Protein AF-A0A517NAU3-F1 (afdb_monomer)

Radius of gyration: 16.75 Å; Cα contacts (8 Å, |Δi|>4): 38; chains: 1; bounding box: 44×16×51 Å

Solvent-accessible surface area (backbone atoms only — not comparable to full-atom values): 4190 Å² total; per-residue (Å²): 138,88,84,85,76,55,71,66,61,52,52,51,54,53,50,51,53,53,51,36,55,51,40,19,52,53,43,9,47,55,51,16,54,74,48,96,48,52,92,49,72,48,72,66,29,40,62,64,16,41,64,56,22,48,53,56,47,52,53,51,54,51,51,57,53,53,57,62,56,66,69,68,81,118

Nearest PDB structures (foldseek):
  8ssg-assembly1_D-2  TM=6.595E-01  e=7.231E+00  Hydrogenobacter thermophilus TK-6
  6czq-assembly1_B  TM=4.751E-01  e=4.643E+00  Rattus norvegicus
  8q1y-assembly1_A  TM=4.248E-01  e=2.981E+00  Bos taurus

Mean predicted aligned error: 6.5 Å

Secondary structure (DSSP, 8-state):
-PPPPPHHHHHHHHHHHHHHHHHHHHHHHHHHHTSS-TT---HHHHHHHHHHHHHHHHHHHHHHHHHHHHTT--

Foldseek 3Di:
DDDDDDPVRVVVVVVLVVQLVVQLVVQLLVVCCVDPRNPDRDPVSSVVRNVVSVVVSVVVVVVVVVVVVVVVPD

Sequence (74 aa):
MKTNIEMRALKSLVSWKSLFAEEVTAEAKLLASQGAAPETVTLDDYQRAAPIAAATLLERIASETTASADSKDV

Organism: NCBI:txid1930273

Structure (mmCIF, N/CA/C/O backbone):
data_AF-A0A517NAU3-F1
#
_entry.id   AF-A0A517NAU3-F1
#
loop_
_atom_site.group_PDB
_atom_site.id
_atom_site.type_symbol
_atom_site.label_atom_id
_atom_site.label_alt_id
_atom_site.label_comp_id
_atom_site.label_asym_id
_atom_site.label_entity_id
_atom_site.label_seq_id
_atom_site.pdbx_PDB_ins_code
_atom_site.Cartn_x
_atom_site.Cartn_y
_atom_site.Cartn_z
_atom_site.occupancy
_atom_site.B_iso_or_equiv
_atom_site.auth_seq_id
_atom_site.auth_comp_id
_atom_site.auth_asym_id
_atom_site.auth_atom_id
_atom_site.pdbx_PDB_model_num
ATOM 1 N N . MET A 1 1 ? -4.486 0.382 -30.634 1.00 60.31 1 MET A N 1
ATOM 2 C CA . MET A 1 1 ? -3.009 0.281 -30.604 1.00 60.31 1 MET A CA 1
ATOM 3 C C . MET A 1 1 ? -2.628 -0.514 -29.356 1.00 60.31 1 MET A C 1
ATOM 5 O O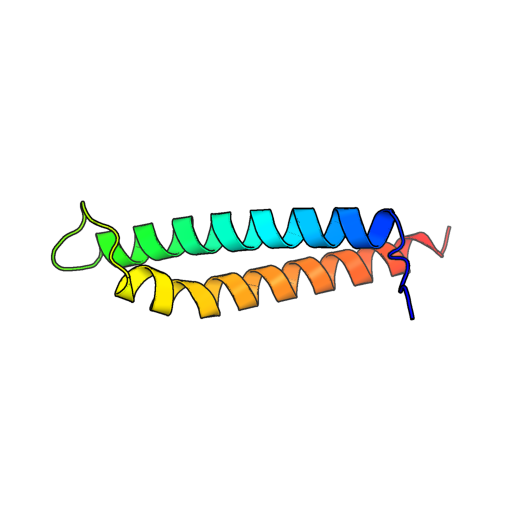 . MET A 1 1 ? -3.159 -0.194 -28.302 1.00 60.31 1 MET A O 1
ATOM 9 N N . LYS A 1 2 ? -1.838 -1.595 -29.463 1.00 75.56 2 LYS A N 1
ATOM 10 C CA . LYS A 1 2 ? -1.375 -2.372 -28.293 1.00 75.56 2 LYS A CA 1
ATOM 11 C C . LYS A 1 2 ? -0.022 -1.822 -27.846 1.00 75.56 2 LYS A C 1
ATOM 13 O O . LYS A 1 2 ? 0.912 -1.820 -28.641 1.00 75.56 2 LYS A O 1
ATOM 18 N N . THR A 1 3 ? 0.066 -1.366 -26.602 1.00 84.50 3 THR A N 1
ATOM 19 C CA . THR A 1 3 ? 1.325 -0.942 -25.980 1.00 84.50 3 THR A CA 1
ATOM 20 C C . THR A 1 3 ? 1.963 -2.148 -25.301 1.00 84.50 3 THR A C 1
ATOM 22 O O . THR A 1 3 ? 1.316 -2.804 -24.487 1.00 84.50 3 THR A O 1
ATOM 25 N N . ASN A 1 4 ? 3.216 -2.449 -25.637 1.00 91.31 4 ASN A N 1
ATOM 26 C CA . ASN A 1 4 ? 3.992 -3.474 -24.943 1.00 91.31 4 ASN A CA 1
ATOM 27 C C . ASN A 1 4 ? 4.727 -2.831 -23.764 1.00 91.31 4 ASN A C 1
ATOM 29 O O . ASN A 1 4 ? 5.294 -1.751 -23.908 1.00 91.31 4 AS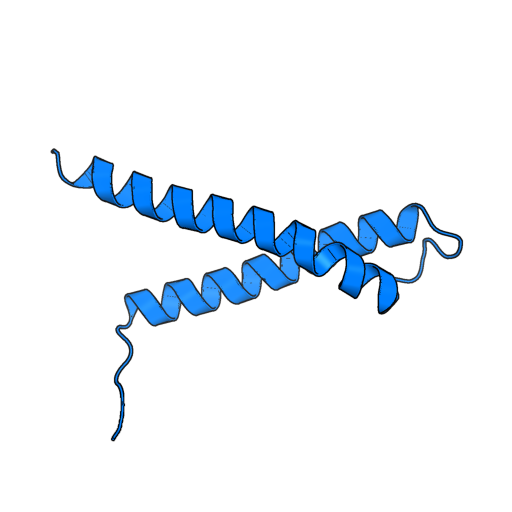N A O 1
ATOM 33 N N . ILE A 1 5 ? 4.715 -3.496 -22.610 1.00 91.12 5 ILE A N 1
ATOM 34 C CA . ILE A 1 5 ? 5.452 -3.069 -21.418 1.00 91.12 5 ILE A CA 1
ATOM 35 C C . ILE A 1 5 ? 6.714 -3.923 -21.329 1.00 91.12 5 ILE A C 1
ATOM 37 O O . ILE A 1 5 ? 6.640 -5.150 -21.405 1.00 91.12 5 ILE A O 1
ATOM 41 N N . GLU A 1 6 ? 7.870 -3.287 -21.164 1.00 96.38 6 GLU A N 1
ATOM 42 C CA . GLU A 1 6 ? 9.124 -4.002 -20.942 1.00 96.38 6 GLU A CA 1
ATOM 43 C C . GLU A 1 6 ? 9.053 -4.864 -19.675 1.00 96.38 6 GLU A C 1
ATOM 45 O O . GLU A 1 6 ? 8.499 -4.459 -18.651 1.00 96.38 6 GLU A O 1
ATOM 50 N N . MET A 1 7 ? 9.665 -6.050 -19.705 1.00 93.94 7 MET A N 1
ATOM 51 C CA . MET A 1 7 ? 9.590 -6.989 -18.581 1.00 93.94 7 MET A CA 1
ATOM 52 C C . MET A 1 7 ? 10.123 -6.393 -17.270 1.00 93.94 7 MET A C 1
ATOM 54 O O . MET A 1 7 ? 9.573 -6.673 -16.206 1.00 93.94 7 MET A O 1
ATOM 58 N N . ARG A 1 8 ? 11.174 -5.563 -17.329 1.00 92.25 8 ARG A N 1
ATOM 59 C CA . ARG A 1 8 ? 11.709 -4.876 -16.144 1.00 92.25 8 ARG A CA 1
ATOM 60 C C . ARG A 1 8 ? 10.695 -3.880 -15.578 1.00 92.25 8 ARG A C 1
ATOM 62 O O . ARG A 1 8 ? 10.428 -3.931 -14.384 1.00 92.25 8 ARG A O 1
ATOM 69 N N . ALA A 1 9 ? 10.083 -3.058 -16.430 1.00 93.06 9 ALA A N 1
ATOM 70 C CA . ALA A 1 9 ? 9.056 -2.102 -16.017 1.00 93.06 9 ALA A CA 1
ATOM 71 C C . ALA A 1 9 ? 7.852 -2.803 -15.368 1.00 93.06 9 ALA A C 1
ATOM 73 O O . ALA A 1 9 ? 7.356 -2.357 -14.335 1.00 93.06 9 ALA A O 1
ATOM 74 N N . LEU A 1 10 ? 7.424 -3.946 -15.918 1.00 95.06 10 LEU A N 1
ATOM 75 C CA . LEU A 1 10 ? 6.358 -4.751 -15.321 1.00 95.06 10 LEU A CA 1
ATOM 76 C C . LEU A 1 10 ? 6.741 -5.271 -13.927 1.00 95.06 10 LEU A C 1
ATOM 78 O O . LEU A 1 10 ? 5.934 -5.182 -13.004 1.00 95.06 10 LEU A O 1
ATOM 82 N N . LYS A 1 11 ? 7.963 -5.795 -13.762 1.00 94.31 11 LYS A N 1
ATOM 83 C CA . LYS A 1 11 ? 8.454 -6.293 -12.466 1.00 94.31 11 LYS A CA 1
ATOM 84 C C . LYS A 1 11 ? 8.513 -5.183 -11.416 1.00 94.31 11 LYS A C 1
ATOM 86 O O . LYS A 1 11 ? 8.018 -5.390 -10.311 1.00 94.31 11 LYS A O 1
ATOM 91 N N . SER A 1 12 ? 9.045 -4.013 -11.770 1.00 94.50 12 SER A N 1
ATOM 92 C CA . SER A 1 12 ? 9.073 -2.851 -10.874 1.00 94.50 12 SER A CA 1
ATOM 93 C C . SER A 1 12 ? 7.661 -2.417 -10.481 1.00 94.50 12 SER A C 1
ATOM 95 O O . SER A 1 12 ? 7.381 -2.280 -9.298 1.00 94.50 12 SER A O 1
ATOM 97 N N . LEU A 1 13 ? 6.729 -2.318 -11.437 1.00 94.94 13 LEU A N 1
ATOM 98 C CA . LEU A 1 13 ? 5.345 -1.938 -11.142 1.00 94.94 13 LEU A CA 1
ATOM 99 C C . LEU A 1 13 ? 4.642 -2.922 -10.193 1.00 94.94 13 LEU A C 1
ATOM 101 O O . LEU A 1 13 ? 3.883 -2.497 -9.325 1.00 94.94 13 LEU A O 1
ATOM 105 N N . VAL A 1 14 ? 4.861 -4.230 -10.358 1.00 95.94 14 VAL A N 1
ATOM 106 C CA . VAL A 1 14 ? 4.319 -5.243 -9.435 1.00 95.94 14 VAL A CA 1
ATOM 107 C C . VAL A 1 14 ? 4.923 -5.074 -8.042 1.00 95.94 14 VAL A C 1
ATOM 109 O O . VAL A 1 14 ? 4.174 -5.026 -7.071 1.00 95.94 14 VAL A O 1
ATOM 112 N N . SER A 1 15 ? 6.246 -4.911 -7.956 1.00 94.19 15 SER A N 1
ATOM 113 C CA . SER A 1 15 ? 6.952 -4.676 -6.691 1.00 94.19 15 SER A CA 1
ATOM 114 C C . SER A 1 15 ? 6.413 -3.443 -5.960 1.00 94.19 15 SER A C 1
ATOM 116 O O . SER A 1 15 ? 6.035 -3.520 -4.794 1.00 94.19 15 SER A O 1
ATOM 118 N N . TRP A 1 16 ? 6.276 -2.317 -6.665 1.00 95.50 16 TRP A N 1
ATOM 119 C CA . TRP A 1 16 ? 5.781 -1.063 -6.098 1.00 95.50 16 TRP A CA 1
ATOM 120 C C . TRP A 1 16 ? 4.336 -1.161 -5.602 1.00 95.50 16 TRP A C 1
ATOM 122 O O . TRP A 1 16 ? 4.011 -0.591 -4.565 1.00 95.50 16 TRP A O 1
ATOM 132 N N . LYS A 1 17 ? 3.469 -1.910 -6.299 1.00 96.12 17 LYS A N 1
ATOM 133 C CA . LYS A 1 17 ? 2.092 -2.161 -5.839 1.00 96.12 17 LYS A CA 1
ATOM 134 C C . LYS A 1 17 ? 2.059 -2.949 -4.534 1.00 96.12 17 LYS A C 1
ATOM 136 O O . LYS A 1 17 ? 1.296 -2.586 -3.642 1.00 96.12 17 LYS A O 1
ATOM 141 N N . SER A 1 18 ? 2.862 -4.009 -4.436 1.00 95.25 18 SER A N 1
ATOM 142 C CA . SER A 1 18 ? 2.965 -4.812 -3.215 1.00 95.25 18 SER A CA 1
ATOM 143 C C . SER A 1 18 ? 3.493 -3.974 -2.058 1.00 95.25 18 SER A C 1
ATOM 145 O O . SER A 1 18 ? 2.847 -3.911 -1.017 1.00 95.25 18 SER A O 1
ATOM 147 N N . LEU A 1 19 ? 4.590 -3.249 -2.280 1.00 94.00 19 LEU A N 1
ATOM 148 C CA . LEU A 1 19 ? 5.189 -2.400 -1.259 1.00 94.00 19 LEU A CA 1
A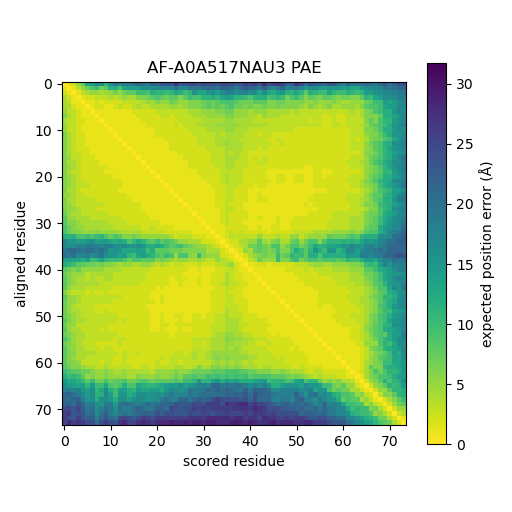TOM 149 C C . LEU A 1 19 ? 4.213 -1.331 -0.758 1.00 94.00 19 LEU A C 1
ATOM 151 O O . LEU A 1 19 ? 4.050 -1.158 0.443 1.00 94.00 19 LEU A O 1
ATOM 155 N N . PHE A 1 20 ? 3.529 -0.634 -1.668 1.00 97.19 20 PHE A N 1
ATOM 156 C CA . PHE A 1 20 ? 2.538 0.363 -1.275 1.00 97.19 20 PHE A CA 1
ATOM 157 C C . PHE A 1 20 ? 1.436 -0.248 -0.405 1.00 97.19 20 PHE A C 1
ATOM 159 O O . PHE A 1 20 ? 1.096 0.312 0.630 1.00 97.19 20 PHE A O 1
ATOM 166 N N . ALA A 1 21 ? 0.894 -1.407 -0.790 1.00 97.44 21 ALA A N 1
ATOM 167 C CA . ALA A 1 21 ? -0.154 -2.070 -0.019 1.00 97.44 21 ALA A CA 1
ATOM 168 C C . ALA A 1 21 ? 0.322 -2.512 1.378 1.00 97.44 21 ALA A C 1
ATOM 170 O O . ALA A 1 21 ? -0.434 -2.409 2.349 1.00 97.44 21 ALA A O 1
ATOM 171 N N . GLU A 1 22 ? 1.565 -2.988 1.482 1.00 96.62 22 GLU A N 1
ATOM 172 C CA . GLU A 1 22 ? 2.196 -3.365 2.748 1.00 96.62 22 GLU A CA 1
ATOM 173 C C . GLU A 1 22 ? 2.347 -2.154 3.675 1.00 96.62 22 GLU A C 1
ATOM 175 O O . GLU A 1 22 ? 1.870 -2.206 4.810 1.00 96.62 22 GLU A O 1
ATOM 180 N N . GLU A 1 23 ? 2.900 -1.044 3.179 1.00 97.00 23 GLU A N 1
ATOM 181 C CA . GLU A 1 23 ? 3.108 0.158 3.998 1.00 97.00 23 GLU A CA 1
ATOM 182 C C . GLU A 1 23 ? 1.792 0.839 4.377 1.00 97.00 23 GLU A C 1
ATOM 184 O O . GLU A 1 23 ? 1.608 1.238 5.525 1.00 97.00 23 GLU A O 1
ATOM 189 N N . VAL A 1 24 ? 0.816 0.883 3.463 1.00 98.31 24 VAL A N 1
ATOM 190 C CA . VAL A 1 24 ? -0.542 1.346 3.784 1.00 98.31 24 VAL A CA 1
ATOM 191 C C . VAL A 1 24 ? -1.140 0.525 4.925 1.00 98.31 24 VAL A C 1
ATOM 193 O O . VAL A 1 24 ? -1.779 1.075 5.818 1.00 98.31 24 VAL A O 1
ATOM 196 N N . THR A 1 25 ? -0.929 -0.791 4.921 1.00 97.69 25 THR A N 1
ATOM 197 C CA . THR A 1 25 ? -1.443 -1.671 5.974 1.00 97.69 25 THR A CA 1
ATOM 198 C C . THR A 1 25 ? -0.710 -1.472 7.297 1.00 97.69 25 THR A C 1
ATOM 200 O O . THR A 1 25 ? -1.353 -1.493 8.347 1.00 97.69 25 THR A O 1
ATOM 203 N N . ALA A 1 26 ? 0.612 -1.302 7.273 1.00 96.56 26 ALA A N 1
ATOM 204 C CA . ALA A 1 26 ? 1.403 -1.048 8.472 1.00 96.56 26 ALA A CA 1
ATOM 205 C C . ALA A 1 26 ? 0.998 0.278 9.132 1.00 96.56 26 ALA A C 1
ATOM 207 O O . ALA A 1 26 ? 0.687 0.305 10.324 1.00 96.56 26 ALA A O 1
ATOM 208 N N . GLU A 1 27 ? 0.899 1.344 8.340 1.00 97.38 27 GLU A N 1
ATOM 209 C CA . GLU A 1 27 ? 0.552 2.674 8.831 1.00 97.38 27 GLU A CA 1
ATOM 210 C C . GLU A 1 27 ? -0.911 2.746 9.294 1.00 97.38 27 GLU A C 1
ATOM 212 O O . GLU A 1 27 ? -1.203 3.307 10.348 1.00 97.38 27 GLU A O 1
ATOM 217 N N . ALA A 1 28 ? -1.843 2.094 8.589 1.00 97.00 28 ALA A N 1
ATOM 218 C CA . ALA A 1 28 ? -3.242 2.039 9.017 1.00 97.00 28 ALA A CA 1
ATOM 219 C C . ALA A 1 28 ? -3.410 1.297 10.355 1.00 97.00 28 ALA A C 1
ATOM 221 O O . ALA A 1 28 ? -4.206 1.708 11.196 1.00 97.00 28 ALA A O 1
ATOM 222 N N . LYS A 1 29 ? -2.629 0.234 10.596 1.00 96.56 29 LYS A N 1
ATOM 223 C CA . LYS A 1 29 ? -2.600 -0.450 11.902 1.00 96.56 29 LYS A CA 1
ATOM 224 C C . LYS A 1 29 ? -2.053 0.451 13.004 1.00 96.56 29 LYS A C 1
ATOM 226 O O . LYS A 1 29 ? -2.586 0.443 14.113 1.00 96.56 29 LYS A O 1
ATOM 231 N N . LEU A 1 30 ? -1.012 1.226 12.706 1.00 95.69 30 LEU A N 1
ATOM 232 C CA . LEU A 1 30 ? -0.452 2.187 13.650 1.00 95.69 30 LEU A CA 1
ATOM 233 C C . LEU A 1 30 ? -1.486 3.262 14.017 1.00 95.69 30 LEU A C 1
ATOM 235 O O . LEU A 1 30 ? -1.713 3.500 15.202 1.00 95.69 30 LEU A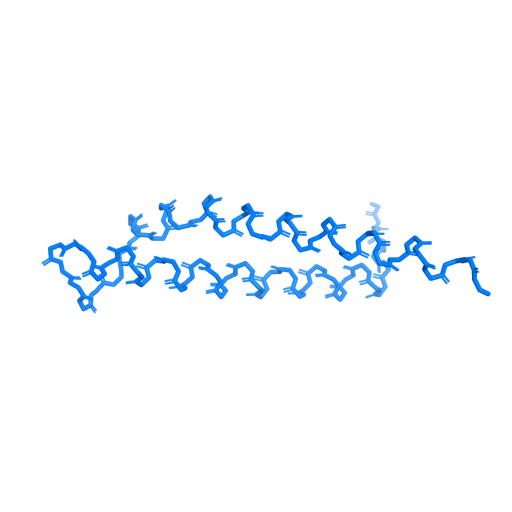 O 1
ATOM 239 N N . LEU A 1 31 ? -2.162 3.847 13.027 1.00 94.69 31 LEU A N 1
ATOM 240 C CA . LEU A 1 31 ? -3.221 4.838 13.238 1.00 94.69 31 LEU A CA 1
ATOM 241 C C . LEU A 1 31 ? -4.401 4.272 14.038 1.00 94.69 31 LEU A C 1
ATOM 243 O O . LEU A 1 31 ? -4.823 4.893 15.015 1.00 94.69 31 LEU A O 1
ATOM 247 N N . ALA A 1 32 ? -4.867 3.068 13.694 1.00 95.38 32 ALA A N 1
ATOM 248 C CA . ALA A 1 32 ? -5.949 2.402 14.412 1.00 95.38 32 ALA A CA 1
ATOM 249 C C . ALA A 1 32 ? -5.589 2.196 15.893 1.00 95.38 32 ALA A C 1
ATOM 251 O O . ALA A 1 32 ? -6.393 2.508 16.773 1.00 95.38 32 ALA A O 1
ATOM 252 N N . SER A 1 33 ? -4.352 1.763 16.183 1.00 94.62 33 SER A N 1
ATOM 253 C CA . SER A 1 33 ? -3.867 1.521 17.554 1.00 94.62 33 SER A CA 1
ATOM 254 C C . SER A 1 33 ? -3.865 2.764 18.458 1.00 94.62 33 SER A C 1
ATOM 256 O O . SER A 1 33 ? -3.874 2.637 19.681 1.00 94.62 33 SER A O 1
ATOM 258 N N . GLN A 1 34 ? -3.880 3.962 17.868 1.00 91.38 34 GLN A N 1
ATOM 259 C CA . GLN A 1 34 ? -3.924 5.249 18.570 1.00 91.38 34 GLN A CA 1
ATOM 260 C C . GLN A 1 34 ? -5.357 5.785 18.742 1.00 91.38 34 GLN A C 1
ATOM 262 O O . GLN A 1 34 ? -5.565 6.788 19.426 1.00 91.38 34 GLN A O 1
ATOM 267 N N . GLY A 1 35 ? -6.336 5.157 18.088 1.00 84.12 35 GLY A N 1
ATOM 268 C CA . GLY A 1 35 ? -7.731 5.573 18.068 1.00 84.12 35 GLY A CA 1
ATOM 269 C C . GLY A 1 35 ? -8.592 4.935 19.160 1.00 84.12 35 GLY A C 1
ATOM 270 O O . GLY A 1 35 ? -8.124 4.266 20.078 1.00 84.12 35 GLY A O 1
ATOM 271 N N . ALA A 1 36 ? -9.905 5.134 19.037 1.00 76.25 36 ALA A N 1
ATOM 272 C CA . ALA A 1 36 ? -10.891 4.622 19.989 1.00 76.25 36 ALA A CA 1
ATOM 273 C C . ALA A 1 36 ? -11.156 3.105 19.865 1.00 76.25 36 ALA A C 1
ATOM 275 O O . ALA A 1 36 ? -11.724 2.514 20.781 1.00 76.25 36 ALA A O 1
ATOM 276 N N . ALA A 1 37 ? -10.767 2.480 18.747 1.00 80.69 37 ALA A N 1
ATOM 277 C CA . ALA A 1 37 ? -10.980 1.059 18.462 1.00 80.69 37 ALA A CA 1
ATOM 278 C C . ALA A 1 37 ? -9.676 0.394 17.967 1.00 80.69 37 ALA A C 1
ATOM 280 O O . ALA A 1 37 ? -9.567 0.054 16.790 1.00 80.69 37 ALA A O 1
ATOM 281 N N . PRO A 1 38 ? -8.685 0.184 18.853 1.00 82.88 38 PRO A N 1
ATOM 282 C CA . PRO A 1 38 ? -7.329 -0.237 18.476 1.00 82.88 38 PRO A CA 1
ATOM 283 C C . PRO A 1 38 ? -7.235 -1.628 17.829 1.00 82.88 38 PRO A C 1
ATOM 285 O O . PRO A 1 38 ? -6.232 -1.955 17.203 1.00 82.88 38 PRO A O 1
ATOM 288 N N . GLU A 1 39 ? -8.286 -2.437 17.951 1.00 90.25 39 GLU A N 1
ATOM 289 C CA . GLU A 1 39 ? -8.391 -3.790 17.391 1.00 90.25 39 GLU A CA 1
ATOM 290 C C . GLU A 1 39 ? -8.926 -3.799 15.944 1.00 90.25 39 GLU A C 1
ATOM 292 O O . GLU A 1 39 ? -8.944 -4.840 15.290 1.00 90.25 39 GLU A O 1
ATOM 297 N N . THR A 1 40 ? -9.434 -2.669 15.438 1.00 94.56 40 THR A N 1
ATOM 298 C CA . THR A 1 40 ? -10.121 -2.600 14.140 1.00 94.56 40 THR A CA 1
ATOM 299 C C . THR A 1 40 ? -9.510 -1.523 13.260 1.00 94.56 40 THR A C 1
ATOM 301 O O . THR A 1 40 ? -9.629 -0.339 13.548 1.00 94.56 40 THR A O 1
ATOM 304 N N . VAL A 1 41 ? -8.917 -1.938 12.140 1.00 96.44 41 VAL A N 1
ATOM 305 C CA . VAL A 1 41 ? -8.490 -1.012 11.085 1.00 96.44 41 VAL A CA 1
ATOM 306 C C . VAL A 1 41 ? -9.708 -0.613 10.261 1.00 96.44 41 VAL A C 1
ATOM 308 O O . VAL A 1 41 ? -10.385 -1.465 9.680 1.00 96.44 41 VAL A O 1
ATOM 311 N N . THR A 1 42 ? -9.996 0.681 10.215 1.00 95.94 42 THR A N 1
ATOM 312 C CA . THR A 1 42 ? -11.137 1.236 9.487 1.00 95.94 42 THR A CA 1
ATOM 313 C C . THR A 1 42 ? -10.736 1.746 8.103 1.00 95.94 42 THR A C 1
ATOM 315 O O . THR A 1 42 ? -9.559 1.855 7.757 1.00 95.94 42 THR A O 1
ATOM 318 N N . LEU A 1 43 ? -11.734 2.092 7.285 1.00 96.06 43 LEU A N 1
ATOM 319 C CA . LEU A 1 43 ? -11.484 2.773 6.015 1.00 96.06 43 LEU A CA 1
ATOM 320 C C . LEU A 1 43 ? -10.806 4.141 6.217 1.00 96.06 43 LEU A C 1
ATOM 322 O O . LEU A 1 43 ? -9.972 4.507 5.395 1.00 96.06 43 LEU A O 1
ATOM 326 N N . ASP A 1 44 ? -11.130 4.868 7.292 1.00 96.06 44 ASP A N 1
ATOM 327 C CA . ASP A 1 44 ? -10.502 6.163 7.600 1.00 96.06 44 ASP A CA 1
ATOM 328 C C . ASP A 1 44 ? -9.000 5.999 7.875 1.00 96.06 44 ASP A C 1
ATOM 330 O O . ASP A 1 44 ? -8.185 6.734 7.318 1.00 96.06 44 ASP A O 1
ATOM 334 N N . ASP A 1 45 ? -8.613 4.963 8.630 1.00 97.19 45 ASP A N 1
ATOM 335 C CA . ASP A 1 45 ? -7.201 4.651 8.885 1.00 97.19 45 ASP A CA 1
ATOM 336 C C . ASP A 1 45 ? -6.449 4.382 7.578 1.00 97.19 45 ASP A C 1
ATOM 338 O O . ASP A 1 45 ? -5.371 4.929 7.353 1.00 97.19 45 ASP A O 1
ATOM 342 N N . TYR A 1 46 ? -7.047 3.607 6.667 1.00 97.94 46 TYR A N 1
ATOM 343 C CA . TYR A 1 46 ? -6.480 3.375 5.338 1.00 97.94 46 TYR A CA 1
ATOM 344 C C . TYR A 1 46 ? -6.377 4.654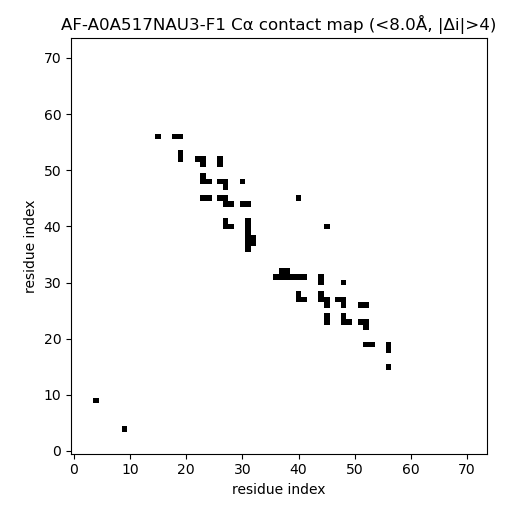 4.499 1.00 97.94 46 TYR A C 1
ATOM 346 O O . TYR A 1 46 ? -5.365 4.871 3.831 1.00 97.94 46 TYR A O 1
ATOM 354 N N . GLN A 1 47 ? -7.400 5.510 4.525 1.00 98.06 47 GLN A N 1
ATOM 355 C CA . GLN A 1 47 ? -7.403 6.778 3.791 1.00 98.06 47 GLN A CA 1
ATOM 356 C C . GLN A 1 47 ? -6.317 7.732 4.298 1.00 98.06 47 GLN A C 1
ATOM 358 O O . GLN A 1 47 ? -5.687 8.422 3.496 1.00 98.06 47 GLN A O 1
ATOM 363 N N . ARG A 1 48 ? -6.063 7.739 5.608 1.00 97.19 48 ARG A N 1
ATOM 364 C CA . ARG A 1 48 ? -5.015 8.545 6.248 1.00 97.19 48 ARG A CA 1
ATOM 365 C C . ARG A 1 48 ? -3.615 7.955 6.061 1.00 97.19 48 ARG A C 1
ATOM 367 O O . ARG A 1 48 ? -2.666 8.715 5.886 1.00 97.19 48 ARG A O 1
ATOM 374 N N . ALA A 1 49 ? -3.491 6.630 6.032 1.00 97.56 49 ALA A N 1
ATOM 375 C CA . ALA A 1 49 ? -2.243 5.912 5.773 1.00 97.56 49 ALA A CA 1
ATOM 376 C C . ALA A 1 49 ? -1.766 6.023 4.315 1.00 97.56 49 ALA A C 1
ATOM 378 O O . ALA A 1 49 ? -0.568 6.131 4.054 1.00 97.56 49 ALA A O 1
ATOM 379 N N . ALA A 1 50 ? -2.693 6.024 3.351 1.00 97.94 50 ALA A N 1
ATOM 380 C CA . ALA A 1 50 ? -2.397 6.073 1.917 1.00 97.94 50 ALA A CA 1
ATOM 381 C C . ALA A 1 50 ? -1.401 7.173 1.486 1.00 97.94 50 ALA A C 1
ATOM 383 O O . ALA A 1 50 ? -0.426 6.840 0.807 1.00 97.94 50 ALA A O 1
ATOM 384 N N . PRO A 1 51 ? -1.575 8.460 1.850 1.00 97.75 51 PRO A N 1
ATOM 385 C CA . PRO A 1 51 ? -0.618 9.500 1.473 1.00 97.75 51 PRO A CA 1
ATOM 386 C C . PRO A 1 51 ? 0.763 9.326 2.125 1.00 97.75 51 PRO A C 1
ATOM 388 O O . PRO A 1 51 ? 1.763 9.676 1.501 1.00 97.75 51 PRO A O 1
ATOM 391 N N . ILE A 1 52 ? 0.838 8.758 3.334 1.00 95.81 52 ILE A N 1
ATOM 392 C CA . ILE A 1 5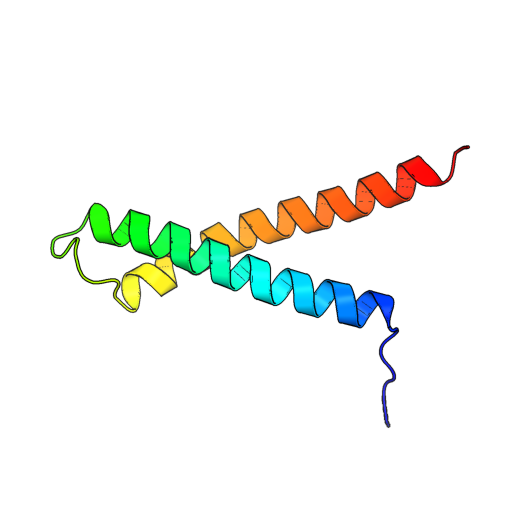2 ? 2.106 8.499 4.038 1.00 95.81 52 ILE A CA 1
ATOM 393 C C . ILE A 1 52 ? 2.884 7.401 3.304 1.00 95.81 52 ILE A C 1
ATOM 395 O O . ILE A 1 52 ? 4.022 7.611 2.889 1.00 95.81 52 ILE A O 1
ATOM 399 N N . ALA A 1 53 ? 2.229 6.272 3.028 1.00 95.38 53 ALA A N 1
ATOM 400 C CA . ALA A 1 53 ? 2.820 5.167 2.275 1.00 95.38 53 ALA A CA 1
ATOM 401 C C . ALA A 1 53 ? 3.227 5.569 0.845 1.00 95.38 53 ALA A C 1
ATOM 403 O O . ALA A 1 53 ? 4.208 5.057 0.302 1.00 95.38 53 ALA A O 1
ATOM 404 N N . ALA A 1 54 ? 2.499 6.503 0.222 1.00 96.44 54 ALA A N 1
ATOM 405 C CA . ALA A 1 54 ? 2.861 7.034 -1.088 1.00 96.44 54 ALA A CA 1
ATOM 406 C C . ALA A 1 54 ? 4.189 7.806 -1.042 1.00 96.44 54 ALA A C 1
ATOM 408 O O . ALA A 1 54 ? 5.009 7.642 -1.945 1.00 96.44 54 ALA A O 1
ATOM 409 N N . ALA A 1 55 ? 4.428 8.604 0.006 1.00 95.50 55 ALA A N 1
ATOM 410 C CA . ALA A 1 55 ? 5.699 9.303 0.190 1.00 95.50 55 ALA A CA 1
ATOM 411 C C . ALA A 1 55 ? 6.866 8.310 0.335 1.00 95.50 55 ALA A C 1
ATOM 413 O O . ALA A 1 55 ? 7.861 8.428 -0.379 1.00 95.50 55 ALA A O 1
ATOM 414 N N . THR A 1 56 ? 6.698 7.265 1.150 1.00 91.81 56 THR A N 1
ATOM 415 C CA . THR A 1 56 ? 7.695 6.192 1.299 1.00 91.81 56 THR A CA 1
ATOM 416 C C . THR A 1 56 ? 7.981 5.476 -0.023 1.00 91.81 56 THR A C 1
ATOM 418 O O . THR A 1 56 ? 9.138 5.207 -0.353 1.00 91.81 56 THR A O 1
ATOM 421 N N . LEU A 1 57 ? 6.948 5.184 -0.823 1.00 93.44 57 LEU A N 1
ATOM 422 C CA . LEU A 1 57 ? 7.142 4.584 -2.143 1.00 93.44 57 LEU A CA 1
ATOM 423 C C . LEU A 1 57 ? 7.960 5.505 -3.063 1.00 93.44 57 LEU A C 1
ATOM 425 O O . LEU A 1 57 ? 8.868 5.031 -3.747 1.00 93.44 57 LEU A O 1
ATOM 429 N N . LEU A 1 58 ? 7.663 6.807 -3.077 1.00 94.31 58 LEU A N 1
ATOM 430 C CA . LEU A 1 58 ? 8.394 7.779 -3.894 1.00 94.31 58 LEU A CA 1
ATOM 431 C C . LEU A 1 58 ? 9.882 7.842 -3.516 1.00 94.31 58 LEU A C 1
ATOM 433 O O . LEU A 1 58 ? 10.731 7.869 -4.407 1.00 94.31 58 LEU A O 1
ATOM 437 N N . GLU A 1 59 ? 10.211 7.793 -2.225 1.00 92.62 59 GLU A N 1
ATOM 438 C CA . GLU A 1 59 ? 11.600 7.750 -1.744 1.00 92.62 59 GLU A CA 1
ATOM 439 C C . GLU A 1 59 ? 12.344 6.489 -2.209 1.00 92.62 59 GLU A C 1
ATOM 441 O O . GLU A 1 59 ? 13.503 6.560 -2.638 1.00 92.62 59 GLU A O 1
ATOM 446 N N . ARG A 1 60 ? 11.678 5.327 -2.192 1.00 88.81 60 ARG A N 1
ATOM 447 C CA . ARG A 1 60 ? 12.277 4.082 -2.695 1.00 88.81 60 ARG A CA 1
ATOM 448 C C . ARG A 1 60 ? 12.506 4.120 -4.202 1.00 88.81 60 ARG A C 1
ATOM 450 O O . ARG A 1 60 ? 13.592 3.764 -4.649 1.00 88.81 60 ARG A O 1
ATOM 457 N N . ILE A 1 61 ? 11.536 4.611 -4.975 1.00 91.44 61 ILE A N 1
ATOM 458 C CA . ILE A 1 61 ? 11.679 4.780 -6.432 1.00 91.44 61 ILE A CA 1
ATOM 459 C C . ILE A 1 61 ? 12.849 5.722 -6.759 1.00 91.44 61 ILE A C 1
ATOM 461 O O . ILE A 1 61 ? 13.648 5.442 -7.659 1.00 91.44 61 ILE A O 1
ATOM 465 N N . ALA A 1 62 ? 12.983 6.826 -6.018 1.00 89.38 62 ALA A N 1
ATOM 466 C CA . ALA A 1 62 ? 14.103 7.747 -6.181 1.00 89.38 62 ALA A CA 1
ATOM 467 C C . ALA A 1 62 ? 15.450 7.054 -5.904 1.00 89.38 62 ALA A C 1
ATOM 469 O O . ALA A 1 62 ? 16.392 7.212 -6.680 1.00 89.38 62 ALA A O 1
ATOM 470 N N . SER A 1 63 ? 15.516 6.220 -4.863 1.00 86.19 63 SER A N 1
ATOM 471 C CA . SER A 1 63 ? 16.721 5.463 -4.493 1.00 86.19 63 SER A CA 1
ATOM 472 C C . SER A 1 63 ? 17.097 4.380 -5.517 1.00 86.19 63 SER A C 1
ATOM 474 O O . SER A 1 63 ? 18.273 4.171 -5.808 1.00 86.19 63 S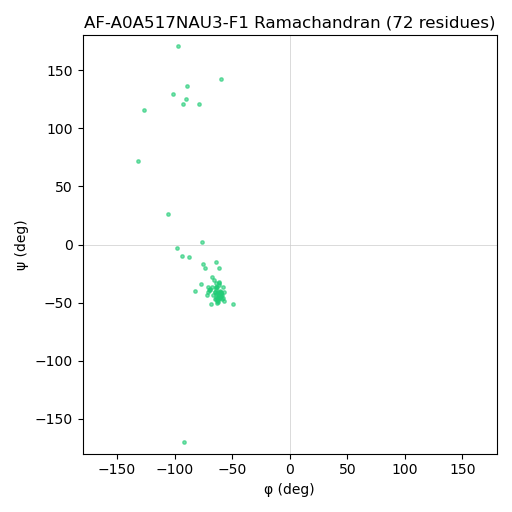ER A O 1
ATOM 476 N N . GLU A 1 64 ? 16.114 3.707 -6.121 1.00 82.56 64 GLU A N 1
ATOM 477 C CA . GLU A 1 64 ? 16.346 2.756 -7.223 1.00 82.56 64 GLU A CA 1
ATOM 478 C C . GLU A 1 64 ? 16.914 3.459 -8.469 1.00 82.56 64 GLU A C 1
ATOM 480 O O . GLU A 1 64 ? 17.735 2.898 -9.200 1.00 82.56 64 GLU A O 1
ATOM 485 N N . THR A 1 65 ? 16.506 4.710 -8.694 1.00 74.38 65 THR A N 1
ATOM 486 C CA . THR A 1 65 ? 16.972 5.526 -9.821 1.00 74.38 65 THR A CA 1
ATOM 487 C C . THR A 1 65 ? 18.425 5.965 -9.633 1.00 74.38 65 THR A C 1
ATOM 489 O O . THR A 1 65 ? 19.216 5.872 -10.573 1.00 74.38 65 THR A O 1
ATOM 492 N N . THR A 1 66 ? 18.806 6.399 -8.427 1.00 65.31 66 THR A N 1
ATOM 493 C CA . THR A 1 66 ? 20.185 6.821 -8.126 1.00 65.31 66 THR A CA 1
ATOM 494 C C . THR A 1 66 ? 21.161 5.643 -8.108 1.00 65.31 66 THR A C 1
ATOM 496 O O . THR A 1 66 ? 22.241 5.754 -8.686 1.00 65.31 66 THR A O 1
ATOM 499 N N . ALA A 1 67 ? 20.766 4.483 -7.571 1.00 61.81 67 ALA A N 1
ATOM 500 C CA . ALA A 1 67 ? 21.579 3.262 -7.612 1.00 61.81 67 ALA A CA 1
ATOM 501 C C . ALA A 1 67 ? 21.857 2.777 -9.049 1.00 61.81 67 ALA A C 1
ATOM 503 O O . ALA A 1 67 ? 22.928 2.249 -9.349 1.00 61.81 67 ALA A O 1
ATOM 504 N N . SER A 1 68 ? 20.912 2.985 -9.973 1.00 57.16 68 SER A N 1
ATOM 505 C CA . SER A 1 68 ? 21.113 2.660 -11.389 1.00 57.16 68 SER A CA 1
ATOM 506 C C . SER A 1 68 ? 22.046 3.636 -12.122 1.00 57.16 68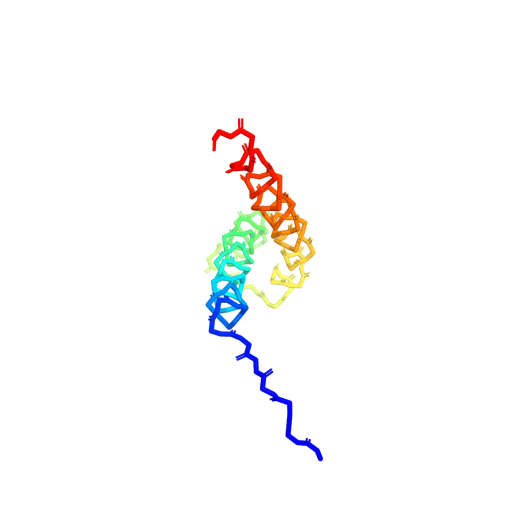 SER A C 1
ATOM 508 O O . SER A 1 68 ? 22.531 3.279 -13.200 1.00 57.16 68 SER A O 1
ATOM 510 N N . ALA A 1 69 ? 22.256 4.850 -11.605 1.00 58.38 69 ALA A N 1
ATOM 511 C CA . ALA A 1 69 ? 23.175 5.828 -12.188 1.00 58.38 69 ALA A CA 1
ATOM 512 C C . ALA A 1 69 ? 24.626 5.556 -11.763 1.00 58.38 69 ALA A C 1
ATOM 514 O O . ALA A 1 69 ? 25.514 5.594 -12.606 1.00 58.38 69 ALA A O 1
ATOM 515 N N . ASP A 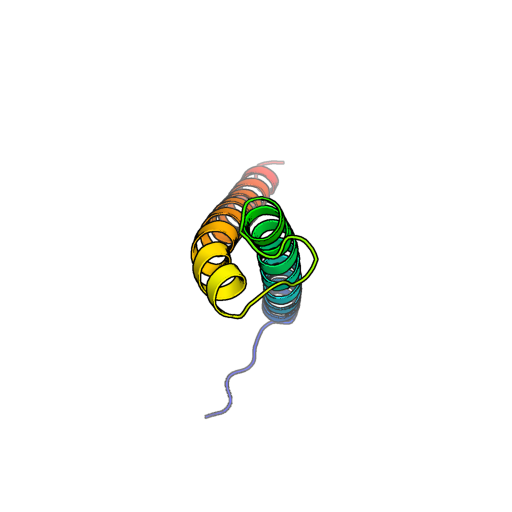1 70 ? 24.835 5.178 -10.500 1.00 53.72 70 ASP A N 1
ATOM 516 C CA . ASP A 1 70 ? 26.156 4.886 -9.923 1.00 53.72 70 ASP A CA 1
ATOM 517 C C . ASP A 1 70 ? 26.800 3.616 -10.521 1.00 53.72 70 ASP A C 1
ATOM 519 O O . ASP A 1 70 ? 28.011 3.499 -10.671 1.00 53.72 70 ASP A O 1
ATOM 523 N N . SER A 1 71 ? 25.977 2.665 -10.976 1.00 53.81 71 SER A N 1
ATOM 524 C CA . SER A 1 71 ? 26.449 1.423 -11.603 1.00 53.81 71 SER A CA 1
ATOM 525 C C . SER A 1 71 ? 26.937 1.584 -13.057 1.00 53.81 71 SER A C 1
ATOM 527 O O . SER A 1 71 ? 27.264 0.575 -13.685 1.00 53.81 71 SER A O 1
ATOM 529 N N . LYS A 1 72 ? 26.945 2.800 -13.625 1.00 51.38 72 LYS A N 1
ATOM 530 C CA . LYS A 1 72 ? 27.441 3.069 -14.991 1.00 51.38 72 LYS A CA 1
ATOM 531 C C . LYS A 1 72 ? 28.875 3.609 -15.055 1.00 51.38 72 LYS A C 1
ATOM 533 O O . LYS A 1 72 ? 29.378 3.744 -16.166 1.00 51.38 72 LYS A O 1
ATOM 538 N N . ASP A 1 73 ? 29.524 3.855 -13.917 1.00 43.47 73 ASP A N 1
ATOM 539 C CA . ASP A 1 73 ? 30.888 4.407 -13.841 1.00 43.47 73 ASP A CA 1
ATOM 540 C C . ASP A 1 73 ? 31.971 3.374 -13.434 1.00 43.47 73 ASP A C 1
ATOM 542 O O . ASP A 1 73 ? 33.024 3.746 -12.914 1.00 43.47 73 ASP A O 1
ATOM 546 N N . VAL A 1 74 ? 31.754 2.074 -13.701 1.00 41.69 74 VAL A N 1
ATOM 547 C CA . VAL A 1 74 ? 32.768 1.000 -13.546 1.00 41.69 74 VAL A CA 1
ATOM 548 C C . VAL A 1 74 ? 32.931 0.196 -14.830 1.00 41.69 74 VAL A C 1
ATOM 550 O O . VAL A 1 74 ? 31.898 -0.247 -15.383 1.00 41.69 74 VAL A O 1
#

pLDDT: mean 87.88, std 14.37, range [41.69, 98.31]